Protein AF-A0A35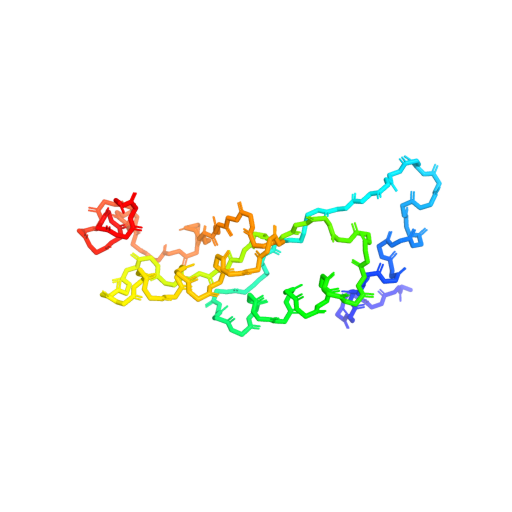5AHN9-F1 (afdb_monomer)

Foldseek 3Di:
DPDPPDDDAVVNVCVVCVVPPQQADEAEFPDQDLVSLVVVLVSVVVDVRHQAYAAHDPLLDPCLVVSCVVSVVRPRHDHYDDPCVPDPDPCVCVDPSNVNSVD

Radius of gyration: 15.9 Å; Cα contacts (8 Å, |Δi|>4): 124; chains: 1; bounding box: 46×26×38 Å

pLDDT: mean 95.8, std 5.15, range [56.44, 98.88]

Mean predicted aligned error: 3.22 Å

Solvent-accessible surface area (backbone atoms only — not comparable to full-atom values): 6269 Å² total; per-residue (Å²): 131,84,72,84,90,62,91,84,53,72,71,56,52,52,64,73,30,63,90,67,82,62,84,59,44,70,48,64,55,92,48,97,37,59,66,42,29,53,49,50,49,53,48,32,73,77,34,78,46,38,65,27,27,30,23,28,72,60,40,54,42,94,58,33,65,59,57,50,54,63,46,56,76,39,88,40,49,72,47,71,59,81,73,66,90,76,50,90,52,94,57,51,80,74,33,69,48,39,51,55,50,74,109

Nearest PDB structures (foldseek):
  4dnm-assembly1_A  TM=9.379E-01  e=1.626E-07  Burkholderia multivorans ATCC 17616
  4do7-assembly2_B  TM=9.409E-01  e=8.995E-07  Burkholderia multivorans ATCC 17616
  4d8l-assembly1_A  TM=6.354E-01  e=7.885E-01  Sphingomonas paucimobilis

Secondary structure (DSSP, 8-state):
---SSS---HHHHHHHHGGGT---EEEE-SSSSHHHHHHHHHHHHH-TTEEEEEE---TT-TTHHHHHHHHHTSTTEEEE---GGG-S-TTGGG-HHHHHTT-

Sequence (103 aa):
MERLARDYLPADLIKATQPHDITGSVAVQARQTIQETEWLLELAANYSFIRGVVGWVDLRSPSVSEDLEKFSENDKFVGVRHVVQDEPDPQFLLGNDFVRGLR

Structure (mmCIF, N/CA/C/O backbone):
data_AF-A0A355AHN9-F1
#
_entry.id   AF-A0A355AHN9-F1
#
loop_
_atom_site.group_PDB
_atom_site.id
_atom_site.type_symbol
_atom_site.label_atom_id
_atom_site.label_alt_id
_atom_site.label_comp_id
_atom_site.label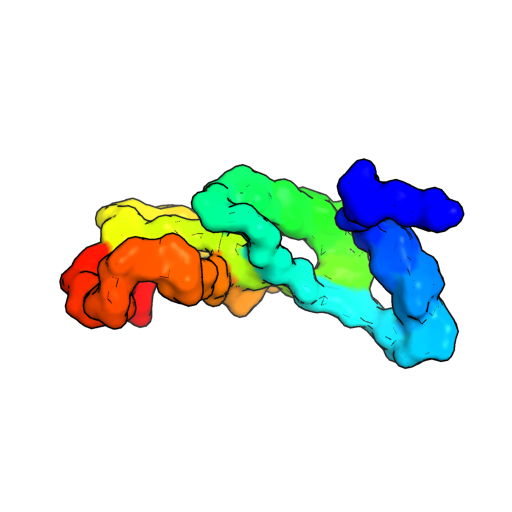_asym_id
_atom_site.label_entity_id
_atom_site.label_seq_id
_atom_site.pdbx_PDB_ins_code
_atom_site.Cartn_x
_atom_site.Cartn_y
_atom_site.Cartn_z
_atom_site.occupancy
_atom_site.B_iso_or_equiv
_atom_site.auth_seq_id
_atom_site.auth_comp_id
_atom_site.auth_asym_id
_atom_site.auth_atom_id
_atom_site.pdbx_PDB_model_num
ATOM 1 N N . MET A 1 1 ? 27.832 -11.101 1.802 1.00 56.44 1 MET A N 1
ATOM 2 C CA . MET A 1 1 ? 26.398 -11.062 2.156 1.00 56.44 1 MET A CA 1
ATOM 3 C C . MET A 1 1 ? 25.846 -9.731 1.703 1.00 56.44 1 MET A C 1
ATOM 5 O O . MET A 1 1 ? 26.427 -8.714 2.068 1.00 56.44 1 MET A O 1
ATOM 9 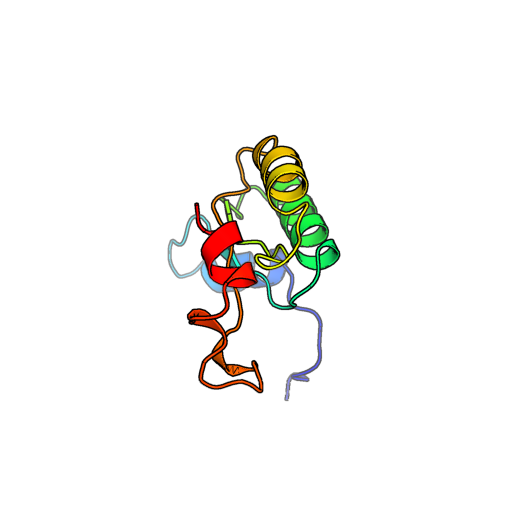N N . GLU A 1 2 ? 24.777 -9.726 0.909 1.00 71.88 2 GLU A N 1
ATOM 10 C CA . GLU A 1 2 ? 23.985 -8.504 0.747 1.00 71.88 2 GLU A CA 1
ATOM 11 C C . GLU A 1 2 ? 23.371 -8.118 2.098 1.00 71.88 2 GLU A C 1
ATOM 13 O O . GLU A 1 2 ? 22.992 -8.984 2.889 1.00 71.88 2 GLU A O 1
ATOM 18 N N . ARG A 1 3 ? 23.309 -6.815 2.389 1.00 86.12 3 ARG A N 1
ATOM 19 C CA . ARG A 1 3 ? 22.610 -6.318 3.578 1.00 86.12 3 ARG A CA 1
ATOM 20 C C . ARG A 1 3 ? 21.108 -6.478 3.364 1.00 86.12 3 ARG A C 1
ATOM 22 O O . ARG A 1 3 ? 20.588 -6.014 2.357 1.00 86.12 3 ARG A O 1
ATOM 29 N N . LEU A 1 4 ? 20.428 -7.087 4.336 1.00 86.56 4 LEU A N 1
ATOM 30 C CA . LEU A 1 4 ? 18.971 -7.251 4.312 1.00 86.56 4 LEU A CA 1
ATOM 31 C C . LEU A 1 4 ? 18.235 -5.908 4.452 1.00 86.56 4 LEU A C 1
ATOM 33 O O . LEU A 1 4 ? 17.223 -5.696 3.797 1.00 86.56 4 LEU A O 1
ATOM 37 N N . ALA A 1 5 ? 18.767 -4.988 5.263 1.00 92.62 5 ALA A N 1
ATOM 38 C CA . ALA A 1 5 ? 18.221 -3.645 5.452 1.00 92.62 5 ALA A CA 1
ATOM 39 C C . ALA A 1 5 ? 18.739 -2.686 4.367 1.00 92.62 5 ALA A C 1
ATOM 41 O O . ALA A 1 5 ? 19.723 -1.970 4.571 1.00 92.62 5 ALA A O 1
ATOM 42 N N . ARG A 1 6 ? 18.097 -2.721 3.201 1.00 93.62 6 ARG A N 1
ATOM 43 C CA . ARG A 1 6 ? 18.309 -1.795 2.082 1.00 93.62 6 ARG A CA 1
ATOM 44 C C . ARG A 1 6 ? 16.984 -1.521 1.381 1.00 93.62 6 ARG A C 1
ATOM 46 O O . ARG A 1 6 ? 16.017 -2.249 1.601 1.00 93.62 6 ARG A O 1
ATOM 53 N N . ASP A 1 7 ? 16.975 -0.524 0.510 1.00 95.25 7 ASP A N 1
ATOM 54 C CA . ASP A 1 7 ? 15.809 -0.227 -0.311 1.00 95.25 7 ASP A CA 1
ATOM 55 C C . ASP A 1 7 ? 15.602 -1.316 -1.373 1.00 95.25 7 ASP A C 1
ATOM 57 O O . ASP A 1 7 ? 16.561 -1.851 -1.947 1.00 95.25 7 ASP A O 1
ATOM 61 N N . TYR A 1 8 ? 14.331 -1.627 -1.616 1.00 95.75 8 TYR A N 1
ATOM 62 C CA . TYR A 1 8 ? 13.866 -2.479 -2.704 1.00 95.75 8 TYR A CA 1
ATOM 63 C C . TYR A 1 8 ? 12.818 -1.695 -3.487 1.00 95.75 8 TYR A C 1
ATOM 65 O O . TYR A 1 8 ? 11.745 -1.392 -2.965 1.00 95.75 8 TYR A O 1
ATOM 73 N N . LEU A 1 9 ? 13.147 -1.340 -4.726 1.00 96.94 9 LEU A N 1
ATOM 74 C CA . LEU A 1 9 ? 12.344 -0.456 -5.572 1.00 96.94 9 LEU A CA 1
ATOM 75 C C . LEU A 1 9 ? 11.8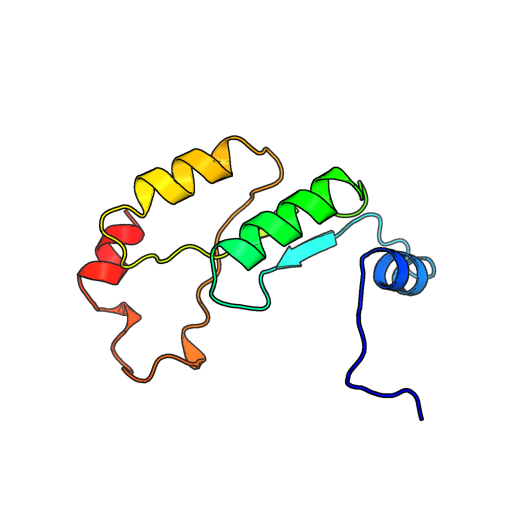81 -1.180 -6.848 1.00 96.94 9 LEU A C 1
ATOM 77 O O . LEU A 1 9 ? 12.356 -2.278 -7.154 1.00 96.94 9 LEU A O 1
ATOM 81 N N . PRO A 1 10 ? 10.971 -0.588 -7.645 1.00 97.44 10 PRO A N 1
ATOM 82 C CA . PRO A 1 10 ? 10.441 -1.248 -8.841 1.00 97.44 10 PRO A CA 1
ATOM 83 C C . PRO A 1 10 ? 11.513 -1.696 -9.846 1.00 97.44 10 PRO A C 1
ATOM 85 O O . PRO A 1 10 ? 11.342 -2.718 -10.506 1.00 97.44 10 PRO A O 1
ATOM 88 N N . ALA A 1 11 ? 12.643 -0.987 -9.936 1.00 96.56 11 ALA A N 1
ATOM 89 C CA . ALA A 1 11 ? 13.768 -1.388 -10.782 1.00 96.56 11 ALA A CA 1
ATOM 90 C C . ALA A 1 11 ? 14.389 -2.733 -10.354 1.00 96.56 11 ALA A C 1
ATOM 92 O O . ALA A 1 11 ? 14.721 -3.554 -11.213 1.00 96.56 11 ALA A O 1
ATOM 93 N N . ASP A 1 12 ? 14.500 -2.986 -9.044 1.00 96.25 12 ASP A N 1
ATOM 94 C CA . ASP A 1 12 ? 14.976 -4.267 -8.514 1.00 96.25 12 ASP A CA 1
ATOM 95 C C . ASP A 1 12 ? 14.007 -5.395 -8.880 1.00 96.25 12 ASP A C 1
ATOM 97 O O . ASP A 1 12 ? 14.434 -6.460 -9.332 1.00 96.25 12 ASP A O 1
ATOM 101 N N . LEU A 1 13 ? 12.700 -5.140 -8.749 1.00 96.38 13 LEU A N 1
ATOM 102 C CA . LEU A 1 13 ? 11.655 -6.093 -9.118 1.00 96.38 13 LEU A CA 1
ATOM 103 C C . LEU A 1 13 ? 11.700 -6.428 -10.614 1.00 96.38 13 LEU A C 1
ATOM 105 O O . LEU A 1 13 ? 11.688 -7.603 -10.975 1.00 96.38 13 LEU A O 1
ATOM 109 N N . ILE A 1 14 ? 11.784 -5.424 -11.489 1.00 95.94 14 ILE A N 1
ATOM 110 C CA . ILE A 1 14 ? 11.859 -5.630 -12.945 1.00 95.94 14 ILE A CA 1
ATOM 111 C C . ILE A 1 14 ? 13.080 -6.490 -13.291 1.00 95.94 14 ILE A C 1
ATOM 113 O O . ILE A 1 14 ? 12.962 -7.470 -14.023 1.00 95.94 14 ILE A O 1
ATOM 117 N N . LYS A 1 15 ? 14.246 -6.187 -12.712 1.00 95.38 15 LYS A N 1
ATOM 118 C CA . LYS A 1 15 ? 15.464 -6.977 -12.925 1.00 95.38 15 LYS A CA 1
ATOM 119 C C . LYS A 1 15 ? 15.304 -8.428 -12.461 1.00 95.38 15 LYS A C 1
ATOM 121 O O . LYS A 1 15 ? 15.741 -9.338 -13.158 1.00 95.38 15 LYS A O 1
ATOM 126 N N . ALA A 1 16 ? 14.691 -8.646 -11.299 1.00 95.06 16 ALA A N 1
ATOM 127 C CA . ALA A 1 16 ? 14.473 -9.985 -10.752 1.00 95.06 16 ALA A CA 1
ATOM 128 C C . ALA A 1 16 ? 13.458 -10.806 -11.565 1.00 95.06 16 ALA A C 1
ATOM 130 O O . ALA A 1 16 ? 13.522 -12.031 -11.573 1.00 95.06 16 ALA A O 1
ATOM 131 N N . THR A 1 17 ? 12.527 -10.139 -12.247 1.00 95.94 17 THR A N 1
ATOM 132 C CA . THR A 1 17 ? 11.415 -10.780 -12.963 1.00 95.94 17 THR A CA 1
ATOM 133 C C . THR A 1 17 ? 11.665 -10.985 -14.456 1.00 95.94 17 THR A C 1
ATOM 135 O O . THR A 1 17 ? 11.021 -11.847 -15.052 1.00 95.94 17 THR A O 1
ATOM 138 N N . GLN A 1 18 ? 12.629 -10.271 -15.051 1.00 91.44 18 GLN A N 1
ATOM 139 C CA . GLN A 1 18 ? 13.035 -10.418 -16.458 1.00 91.44 18 GLN A CA 1
ATOM 140 C C . GLN A 1 18 ? 13.218 -11.875 -16.936 1.00 91.44 18 GLN A C 1
ATOM 142 O O . GLN A 1 18 ? 12.776 -12.171 -18.042 1.00 91.44 18 GLN A O 1
ATOM 147 N N . PRO A 1 19 ? 13.818 -12.801 -16.159 1.00 95.19 19 PRO A N 1
ATOM 148 C CA . PRO A 1 19 ? 14.004 -14.188 -16.600 1.00 95.19 19 PRO A CA 1
ATOM 149 C C . PRO A 1 19 ? 12.733 -15.055 -16.587 1.00 95.19 19 PRO A C 1
ATOM 151 O O . PRO A 1 19 ? 12.808 -16.227 -16.948 1.00 95.19 19 PRO A O 1
ATOM 154 N N . HIS A 1 20 ? 11.603 -14.531 -16.102 1.00 94.81 20 HIS A N 1
ATOM 155 C CA . HIS A 1 20 ? 10.420 -15.318 -15.734 1.00 94.81 20 HIS A CA 1
ATOM 156 C C . HIS A 1 20 ? 9.136 -14.912 -16.475 1.00 94.81 20 HIS A C 1
ATOM 158 O O . HIS A 1 20 ? 8.055 -15.321 -16.059 1.00 94.81 20 HIS A O 1
ATOM 164 N N . ASP A 1 21 ? 9.231 -14.101 -17.534 1.00 93.12 21 ASP A N 1
ATOM 165 C CA . ASP A 1 21 ? 8.088 -13.638 -18.347 1.00 93.12 21 ASP A CA 1
ATOM 166 C C . ASP A 1 21 ? 6.956 -12.958 -17.544 1.00 93.12 21 ASP A C 1
ATOM 168 O O . ASP A 1 21 ? 5.800 -12.900 -17.966 1.00 93.12 21 ASP A O 1
ATOM 172 N N . ILE A 1 22 ? 7.278 -12.397 -16.377 1.00 97.00 22 ILE A N 1
ATOM 173 C CA . ILE A 1 22 ? 6.332 -11.622 -15.570 1.00 97.00 22 ILE A CA 1
ATOM 174 C C . ILE A 1 22 ? 6.254 -10.210 -16.157 1.00 97.00 22 ILE A C 1
ATOM 176 O O . ILE A 1 22 ? 7.247 -9.490 -16.234 1.00 97.00 22 ILE A O 1
ATOM 180 N N . THR A 1 23 ? 5.053 -9.804 -16.563 1.00 95.56 23 THR A N 1
ATOM 181 C CA . THR A 1 23 ? 4.804 -8.566 -17.329 1.00 95.56 23 THR A CA 1
ATOM 182 C C . THR A 1 23 ? 4.227 -7.415 -16.497 1.00 95.56 23 THR A C 1
ATOM 184 O O . THR A 1 23 ? 3.967 -6.318 -17.015 1.00 95.56 23 THR A O 1
ATOM 187 N N . GLY A 1 24 ? 4.019 -7.650 -15.203 1.00 97.12 24 GLY A N 1
ATOM 188 C CA . GLY A 1 24 ? 3.611 -6.633 -14.250 1.00 97.12 24 GLY A CA 1
ATOM 189 C C . GLY A 1 24 ? 3.405 -7.173 -12.842 1.00 97.12 24 GLY A C 1
ATOM 190 O O . GLY A 1 24 ? 3.497 -8.374 -12.592 1.00 97.12 24 GLY A O 1
ATOM 191 N N . SER A 1 25 ? 3.112 -6.264 -11.921 1.00 98.38 25 SER A N 1
ATOM 192 C CA . SER A 1 25 ? 2.876 -6.559 -10.511 1.00 98.38 25 SER A CA 1
ATOM 193 C C . SER A 1 25 ? 1.725 -5.737 -9.937 1.00 98.38 25 SER A C 1
ATOM 195 O O . SER A 1 25 ? 1.326 -4.710 -10.490 1.00 98.38 25 SER A O 1
ATOM 197 N N . VAL A 1 26 ? 1.209 -6.192 -8.797 1.00 98.62 26 VAL A N 1
ATOM 198 C CA . VAL A 1 26 ? 0.383 -5.386 -7.895 1.00 98.62 26 VAL A CA 1
ATOM 199 C C . VAL A 1 26 ? 1.221 -5.109 -6.653 1.00 98.62 26 VAL A C 1
ATOM 201 O O . VAL A 1 26 ? 1.708 -6.049 -6.023 1.00 98.62 26 VAL A O 1
ATOM 204 N N . ALA A 1 27 ? 1.427 -3.836 -6.324 1.00 98.62 27 ALA A N 1
ATOM 205 C CA . ALA A 1 27 ? 2.117 -3.451 -5.099 1.00 98.62 27 ALA A CA 1
ATOM 206 C C . ALA A 1 27 ? 1.130 -3.479 -3.929 1.00 98.62 27 ALA A C 1
ATOM 208 O O . ALA A 1 27 ? -0.002 -3.026 -4.062 1.00 98.62 27 ALA A O 1
ATOM 209 N N . VAL A 1 28 ? 1.541 -4.016 -2.786 1.00 98.75 28 VAL A N 1
ATOM 210 C CA . VAL A 1 28 ? 0.697 -4.121 -1.590 1.00 98.75 28 VAL A CA 1
ATOM 211 C C . VAL A 1 28 ? 1.394 -3.382 -0.458 1.00 98.75 28 VAL A C 1
ATOM 213 O O . VAL A 1 28 ? 2.595 -3.577 -0.278 1.00 98.75 28 VAL A O 1
ATOM 216 N N . GLN A 1 29 ? 0.650 -2.560 0.287 1.00 98.44 29 GLN A N 1
ATOM 217 C CA . GLN A 1 29 ? 1.162 -1.773 1.416 1.00 98.44 29 GLN A CA 1
ATOM 218 C C . GLN A 1 29 ? 2.073 -2.600 2.333 1.00 98.44 29 GLN A C 1
ATOM 220 O O . GLN A 1 29 ? 1.729 -3.732 2.689 1.00 98.44 29 GLN A O 1
ATOM 225 N N . ALA A 1 30 ? 3.216 -2.042 2.731 1.00 97.25 30 ALA A N 1
ATOM 226 C CA . ALA A 1 30 ? 4.099 -2.631 3.738 1.00 97.25 30 ALA A CA 1
ATOM 227 C C . ALA A 1 30 ? 3.928 -1.990 5.126 1.00 97.25 30 ALA A C 1
ATOM 229 O O . ALA A 1 30 ? 4.416 -2.538 6.117 1.00 97.25 30 ALA A O 1
ATOM 230 N N . ARG A 1 31 ? 3.253 -0.835 5.206 1.00 96.62 31 ARG A N 1
ATOM 231 C CA . ARG A 1 31 ? 2.994 -0.080 6.437 1.00 96.62 31 ARG A CA 1
ATOM 232 C C . ARG A 1 31 ? 1.534 0.366 6.516 1.00 96.62 31 ARG A C 1
ATOM 234 O O . ARG A 1 31 ? 0.931 0.748 5.519 1.00 96.62 31 ARG A O 1
ATOM 241 N N . GLN A 1 32 ? 0.998 0.389 7.736 1.00 96.44 32 GLN A N 1
ATOM 242 C CA . GLN A 1 32 ? -0.373 0.823 8.025 1.00 96.44 32 GLN A CA 1
ATOM 243 C C . GLN A 1 32 ? -0.480 2.356 8.125 1.00 96.44 32 GLN A C 1
ATOM 245 O O . GLN A 1 32 ? -0.779 2.893 9.190 1.00 96.44 32 GLN A O 1
ATOM 250 N N . THR A 1 33 ? -0.152 3.071 7.043 1.00 97.25 33 THR A N 1
ATOM 251 C CA . THR A 1 33 ? -0.243 4.540 6.977 1.00 97.25 33 THR A CA 1
ATOM 252 C C . THR A 1 33 ? -0.790 5.014 5.632 1.00 97.25 33 THR A C 1
ATOM 254 O O . THR A 1 33 ? -0.579 4.382 4.600 1.00 97.25 33 THR A O 1
ATOM 257 N N . ILE A 1 34 ? -1.457 6.171 5.623 1.00 97.38 34 ILE A N 1
ATOM 258 C CA . ILE A 1 34 ? -1.958 6.811 4.393 1.00 97.38 34 ILE A CA 1
ATOM 259 C C . ILE A 1 34 ? -0.806 7.157 3.438 1.00 97.38 34 ILE A C 1
ATOM 261 O O . ILE A 1 34 ? -0.921 6.969 2.228 1.00 97.38 34 ILE A O 1
ATOM 265 N N . GLN A 1 35 ? 0.337 7.580 3.984 1.00 98.31 35 GLN A N 1
ATOM 266 C CA . GLN A 1 35 ? 1.526 7.931 3.206 1.00 98.31 35 GLN A CA 1
ATOM 267 C C . GLN A 1 35 ? 2.096 6.734 2.432 1.00 98.31 35 GLN A C 1
ATOM 269 O O . GLN A 1 35 ? 2.678 6.925 1.370 1.00 98.31 35 GLN A O 1
ATOM 274 N N . GLU A 1 36 ? 1.922 5.506 2.933 1.00 98.31 36 GLU A N 1
ATOM 275 C CA . GLU A 1 36 ? 2.320 4.297 2.203 1.00 98.31 36 GLU A CA 1
ATOM 276 C C . GLU A 1 36 ? 1.481 4.136 0.928 1.00 98.31 36 GLU A C 1
ATOM 278 O O . GLU A 1 36 ? 2.025 3.872 -0.143 1.00 98.31 36 GLU A O 1
ATOM 283 N N . THR A 1 37 ? 0.164 4.347 1.015 1.00 98.62 37 THR A N 1
ATOM 284 C CA . THR A 1 37 ? -0.734 4.318 -0.151 1.00 98.62 37 THR A CA 1
ATOM 285 C C . THR A 1 37 ? -0.351 5.382 -1.170 1.00 98.62 37 THR A C 1
ATOM 287 O O . THR A 1 37 ? -0.222 5.076 -2.354 1.00 98.62 37 THR A O 1
ATOM 290 N N . GLU A 1 38 ? -0.129 6.616 -0.711 1.00 98.50 38 GLU A N 1
ATOM 291 C CA . GLU A 1 38 ? 0.277 7.736 -1.567 1.00 98.50 38 GLU A CA 1
ATOM 292 C C . GLU A 1 38 ? 1.601 7.437 -2.284 1.00 98.50 38 GLU A C 1
ATOM 294 O O . GLU A 1 38 ? 1.689 7.578 -3.505 1.00 98.50 38 GLU A O 1
ATOM 299 N N . TRP A 1 39 ? 2.597 6.92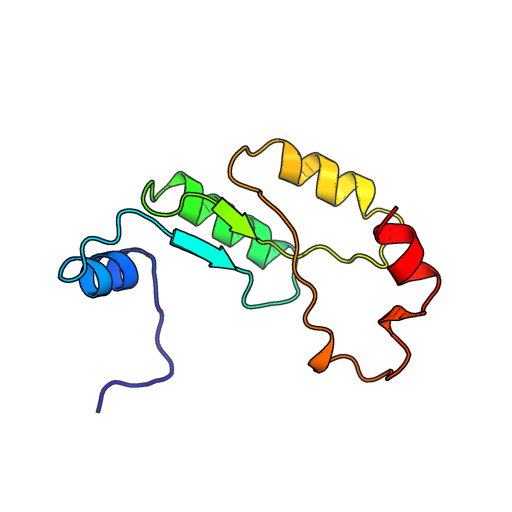9 -1.556 1.00 98.56 39 TRP A N 1
ATOM 300 C CA . TRP A 1 39 ? 3.903 6.582 -2.111 1.00 98.56 39 TRP A CA 1
ATOM 301 C C . TRP A 1 39 ? 3.837 5.431 -3.123 1.00 98.56 39 TRP A C 1
ATOM 303 O O . TRP A 1 39 ? 4.443 5.503 -4.194 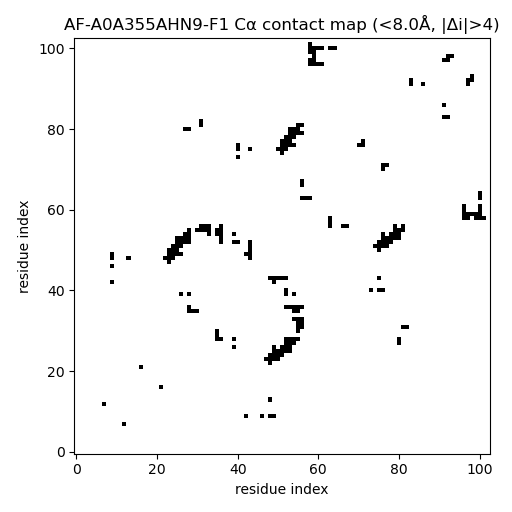1.00 98.56 39 TRP A O 1
ATOM 313 N N . LEU A 1 40 ? 3.067 4.376 -2.842 1.00 98.75 40 LEU A N 1
ATOM 314 C CA . LEU A 1 40 ? 2.891 3.271 -3.787 1.00 98.75 40 LEU A CA 1
ATOM 315 C C . LEU A 1 40 ? 2.164 3.710 -5.064 1.00 98.75 40 LEU A C 1
ATOM 317 O O . LEU A 1 40 ? 2.523 3.253 -6.152 1.00 98.75 40 LEU A O 1
ATOM 321 N N . LEU A 1 41 ? 1.172 4.599 -4.959 1.00 98.69 41 LEU A N 1
ATOM 322 C CA . LEU A 1 41 ? 0.493 5.172 -6.124 1.00 98.69 41 LEU A CA 1
ATOM 323 C C . LEU A 1 41 ? 1.430 6.073 -6.941 1.00 98.69 41 LEU A C 1
ATOM 325 O O . LEU A 1 41 ? 1.406 6.007 -8.171 1.00 98.69 41 LEU A O 1
ATOM 329 N N . GLU A 1 42 ? 2.305 6.844 -6.292 1.00 98.50 42 GLU A N 1
ATOM 330 C CA . GLU A 1 42 ? 3.352 7.621 -6.968 1.00 98.50 42 GLU A CA 1
ATOM 331 C C . GLU A 1 42 ? 4.337 6.709 -7.718 1.00 98.50 42 GLU A C 1
ATOM 333 O O . GLU A 1 42 ? 4.655 6.943 -8.889 1.00 98.50 42 GLU A O 1
ATOM 338 N N . LEU A 1 43 ? 4.788 5.615 -7.096 1.00 98.44 43 LEU A N 1
ATOM 339 C CA . LEU A 1 43 ? 5.589 4.606 -7.789 1.00 98.44 43 LEU A CA 1
ATOM 340 C C . LEU A 1 43 ? 4.822 4.010 -8.971 1.00 98.44 43 LEU A C 1
ATOM 342 O O . LEU A 1 43 ? 5.382 3.854 -10.055 1.00 98.44 43 LEU A O 1
ATOM 346 N N . ALA A 1 44 ? 3.538 3.707 -8.804 1.00 98.44 44 ALA A N 1
ATOM 347 C CA . ALA A 1 44 ? 2.731 3.157 -9.879 1.00 98.44 44 ALA A CA 1
ATOM 348 C C . ALA A 1 44 ? 2.557 4.146 -11.043 1.00 98.44 44 ALA A C 1
ATOM 350 O O . ALA A 1 44 ? 2.523 3.716 -12.198 1.00 98.44 44 ALA A O 1
ATOM 351 N N . ALA A 1 45 ? 2.503 5.453 -10.787 1.00 98.12 45 ALA A N 1
ATOM 352 C CA . ALA A 1 45 ? 2.487 6.473 -11.834 1.00 98.12 45 ALA A CA 1
ATOM 353 C C . ALA A 1 45 ? 3.796 6.489 -12.646 1.00 98.12 45 ALA A C 1
ATOM 355 O O . ALA A 1 45 ? 3.764 6.608 -13.871 1.00 98.12 45 ALA A O 1
ATOM 356 N N . ASN A 1 46 ? 4.937 6.291 -11.980 1.00 97.88 46 ASN A N 1
ATOM 357 C CA . ASN A 1 46 ? 6.263 6.327 -12.603 1.00 97.88 46 ASN A CA 1
ATOM 358 C C . ASN A 1 46 ? 6.693 4.996 -13.248 1.00 97.88 46 ASN A C 1
ATOM 360 O O . ASN A 1 46 ? 7.535 4.982 -14.146 1.00 97.88 46 ASN A O 1
ATOM 364 N N . TYR A 1 47 ? 6.118 3.870 -12.818 1.00 97.81 47 TYR A N 1
ATOM 365 C CA . TYR A 1 47 ? 6.488 2.533 -13.279 1.00 97.81 47 TYR A CA 1
ATOM 366 C C . TYR A 1 47 ? 5.261 1.775 -13.787 1.00 97.81 47 TYR A C 1
ATOM 368 O O . TYR A 1 47 ? 4.496 1.189 -13.022 1.00 97.81 47 TYR A O 1
ATOM 376 N N . SER A 1 48 ? 5.108 1.703 -15.113 1.00 96.94 48 SER A N 1
ATOM 377 C CA . SER A 1 48 ? 4.000 0.989 -15.771 1.00 96.94 48 SER A CA 1
ATOM 378 C C . SER A 1 48 ? 3.965 -0.518 -15.484 1.00 96.94 48 SER A C 1
ATOM 380 O O . SER A 1 48 ? 2.924 -1.145 -15.678 1.00 96.94 48 SER A O 1
ATOM 382 N N . PHE A 1 49 ? 5.074 -1.085 -14.994 1.00 97.88 49 PHE A N 1
ATOM 383 C CA . PHE A 1 49 ? 5.146 -2.461 -14.504 1.00 97.88 49 PHE A CA 1
ATOM 384 C C . PHE A 1 49 ? 4.208 -2.696 -13.311 1.00 97.88 49 PHE A C 1
ATOM 386 O O . PHE A 1 49 ? 3.633 -3.774 -13.197 1.00 97.88 49 PHE A O 1
ATOM 393 N N . ILE A 1 50 ? 3.987 -1.684 -12.465 1.00 98.44 50 ILE A N 1
ATOM 394 C CA . ILE A 1 50 ? 2.975 -1.739 -11.409 1.00 98.44 50 ILE A CA 1
ATOM 395 C C . ILE A 1 50 ? 1.612 -1.462 -12.052 1.00 98.44 50 ILE A C 1
ATOM 397 O O . ILE A 1 50 ? 1.318 -0.353 -12.517 1.00 98.44 50 ILE A O 1
ATOM 401 N N . ARG A 1 51 ? 0.788 -2.507 -12.106 1.00 98.50 51 ARG A N 1
ATOM 402 C CA . ARG A 1 51 ? -0.547 -2.512 -12.717 1.00 98.50 51 ARG A CA 1
ATOM 403 C C . ARG A 1 51 ? -1.648 -2.146 -11.730 1.00 98.50 51 ARG A C 1
ATOM 405 O O . ARG A 1 51 ? -2.714 -1.741 -12.166 1.00 98.50 51 ARG A O 1
ATOM 412 N N . GLY A 1 52 ? -1.373 -2.254 -10.435 1.00 98.69 52 GLY A N 1
ATOM 413 C CA . GLY A 1 52 ? -2.286 -1.852 -9.378 1.00 98.69 52 GLY A CA 1
ATOM 414 C C . GLY A 1 52 ? -1.581 -1.726 -8.033 1.00 98.69 52 GLY A C 1
ATOM 415 O O . GLY A 1 52 ? -0.459 -2.205 -7.850 1.00 98.69 52 GLY A O 1
ATOM 416 N N . VAL A 1 53 ? -2.260 -1.083 -7.098 1.00 98.88 53 VAL A N 1
ATOM 417 C CA . VAL A 1 53 ? -1.846 -0.841 -5.724 1.00 98.88 53 VAL A CA 1
ATOM 418 C C . VAL A 1 53 ? -2.979 -1.268 -4.801 1.00 98.88 53 VAL A C 1
ATOM 420 O O . VAL A 1 53 ? -4.106 -0.787 -4.918 1.00 98.88 53 VAL A O 1
ATOM 423 N N . VAL A 1 54 ? -2.663 -2.163 -3.871 1.00 98.88 54 VAL A N 1
ATOM 424 C CA . VAL A 1 54 ? -3.482 -2.445 -2.693 1.00 98.88 54 VAL A CA 1
ATOM 425 C C . VAL A 1 54 ? -2.923 -1.604 -1.553 1.00 98.88 54 VAL A C 1
ATOM 427 O O . VAL A 1 54 ? -1.885 -1.936 -0.973 1.00 98.88 54 VAL A O 1
ATOM 430 N N . GLY A 1 55 ? -3.584 -0.486 -1.277 1.00 98.44 55 GLY A N 1
ATOM 431 C CA . GLY A 1 55 ? -3.154 0.470 -0.264 1.00 98.44 55 GLY A CA 1
ATOM 432 C C . GLY A 1 55 ? -3.613 0.111 1.147 1.00 98.44 55 GLY A C 1
ATOM 433 O O . GLY A 1 55 ? -4.154 -0.964 1.423 1.00 98.44 55 GLY A O 1
ATOM 434 N N . TRP A 1 56 ? -3.403 1.055 2.048 1.00 98.38 56 TRP A N 1
ATOM 435 C CA . TRP A 1 56 ? -3.953 1.089 3.392 1.00 98.38 56 TRP A CA 1
ATOM 436 C C . TRP A 1 56 ? -4.789 2.361 3.603 1.00 98.38 56 TRP A C 1
ATOM 438 O O . TRP A 1 56 ? -4.388 3.457 3.211 1.00 98.38 56 TRP A O 1
ATOM 448 N N . VAL A 1 57 ? -5.929 2.201 4.267 1.00 97.69 57 VAL A N 1
ATOM 449 C CA . VAL A 1 57 ? -6.743 3.272 4.861 1.00 97.69 57 VAL A CA 1
ATOM 450 C C . VAL A 1 57 ? -7.175 2.797 6.249 1.00 97.69 57 VAL A C 1
ATOM 452 O O . VAL A 1 57 ? -7.251 1.584 6.475 1.00 97.69 57 VAL A O 1
ATOM 455 N N . ASP A 1 58 ? -7.478 3.708 7.178 1.00 96.81 58 ASP A N 1
ATOM 456 C CA . ASP A 1 58 ? -8.021 3.288 8.474 1.00 96.81 58 ASP A CA 1
ATOM 457 C C . ASP A 1 58 ? -9.506 2.945 8.323 1.00 96.81 58 ASP A C 1
ATOM 459 O O . ASP A 1 58 ? -10.369 3.822 8.337 1.00 96.81 58 ASP A O 1
ATOM 463 N N . LEU A 1 59 ? -9.810 1.651 8.222 1.00 96.62 59 LEU A N 1
ATOM 464 C CA . LEU A 1 59 ? -11.183 1.147 8.112 1.00 96.62 59 LEU A CA 1
ATOM 465 C C . LEU A 1 59 ? -12.043 1.424 9.355 1.00 96.62 59 LEU A C 1
ATOM 467 O O . LEU A 1 59 ? -13.255 1.245 9.313 1.00 96.62 59 LEU A O 1
ATOM 471 N N . ARG A 1 60 ? -11.451 1.869 10.466 1.00 95.88 60 ARG A N 1
ATOM 472 C CA . ARG A 1 60 ? -12.198 2.315 11.650 1.00 95.88 60 ARG A CA 1
ATOM 473 C C . ARG A 1 60 ? -12.504 3.804 11.601 1.00 95.88 60 ARG A C 1
ATOM 475 O O . ARG A 1 60 ? -13.341 4.265 12.378 1.00 95.88 60 ARG A O 1
ATOM 482 N N . SER A 1 61 ? -11.834 4.567 10.737 1.00 96.50 61 SER A N 1
ATOM 483 C CA . SER A 1 61 ? -12.021 6.012 10.677 1.00 96.50 61 SER A CA 1
ATOM 484 C C . SER A 1 61 ? -13.477 6.349 10.341 1.00 96.50 61 SER A C 1
ATOM 486 O O . SER A 1 61 ? -14.067 5.728 9.454 1.00 96.50 61 SER A O 1
ATOM 488 N N . PRO A 1 62 ? -14.090 7.343 11.007 1.00 95.94 62 PRO A N 1
ATOM 489 C CA . PRO A 1 62 ? -15.379 7.867 10.569 1.00 95.94 62 PRO A CA 1
ATOM 490 C C . PRO A 1 62 ? -15.306 8.513 9.174 1.00 95.94 62 PRO A C 1
ATOM 492 O O . PRO A 1 62 ? -16.337 8.611 8.520 1.00 95.94 62 PRO A O 1
ATOM 495 N N . SER A 1 63 ? -14.113 8.913 8.713 1.00 94.94 63 SER A N 1
ATOM 496 C CA . SER A 1 63 ? -13.863 9.506 7.389 1.00 94.94 63 SER A CA 1
ATOM 497 C C . SER A 1 63 ? -13.365 8.499 6.344 1.00 94.94 63 SER A C 1
ATOM 499 O O . SER A 1 63 ? -12.875 8.906 5.297 1.00 94.94 63 SER A O 1
ATOM 501 N N . VAL A 1 64 ? -13.463 7.188 6.601 1.00 96.75 64 VAL A N 1
ATOM 502 C CA . VAL A 1 64 ? -12.945 6.147 5.689 1.00 96.75 64 VAL A CA 1
ATOM 503 C C . VAL A 1 64 ? -13.474 6.292 4.257 1.00 96.75 64 VAL A C 1
ATOM 505 O O . VAL A 1 64 ? -12.731 6.074 3.305 1.00 96.75 64 VAL A O 1
ATOM 508 N N . SER A 1 65 ? -14.735 6.702 4.095 1.00 96.19 65 SER A N 1
ATOM 509 C CA . SER A 1 65 ? -15.338 6.935 2.781 1.00 96.19 65 SER A CA 1
ATOM 510 C C . SER A 1 65 ? -14.629 8.051 2.013 1.00 96.19 65 SER A C 1
ATOM 512 O O . SER A 1 65 ? -14.381 7.882 0.828 1.00 96.19 65 SER A O 1
ATOM 514 N N . GLU A 1 66 ? -14.225 9.136 2.679 1.00 96.69 66 GLU A N 1
ATOM 515 C CA . GLU A 1 66 ? -13.502 10.249 2.046 1.00 96.69 66 GLU A CA 1
ATOM 516 C C . GLU A 1 66 ? -12.109 9.807 1.571 1.00 96.69 66 GLU A C 1
ATOM 518 O O . GLU A 1 66 ? -11.691 10.138 0.462 1.00 96.69 66 GLU A O 1
ATOM 523 N N . ASP A 1 67 ? -11.407 9.006 2.381 1.00 96.06 67 ASP A N 1
ATOM 524 C CA . ASP A 1 67 ? -10.102 8.449 2.008 1.00 96.06 67 ASP A CA 1
ATOM 525 C C . ASP A 1 67 ? -10.225 7.492 0.811 1.00 96.06 67 ASP A C 1
ATOM 527 O O . ASP A 1 67 ? -9.427 7.552 -0.129 1.00 96.06 67 ASP A O 1
ATOM 531 N N . LEU A 1 68 ? -11.234 6.615 0.822 1.00 97.00 68 LEU A N 1
ATOM 532 C CA . LEU A 1 68 ? -11.502 5.685 -0.276 1.00 97.00 68 LEU A CA 1
ATOM 533 C C . LEU A 1 68 ? -11.907 6.417 -1.557 1.00 97.00 68 LEU A C 1
ATOM 535 O O . LEU A 1 68 ? -11.387 6.079 -2.619 1.00 97.00 68 LEU A O 1
ATOM 539 N N . GLU A 1 69 ? -12.781 7.420 -1.465 1.00 97.25 69 GLU A N 1
ATOM 540 C CA . GLU A 1 69 ? -13.184 8.262 -2.595 1.00 97.25 69 GLU A CA 1
ATOM 541 C C . GLU A 1 69 ? -11.959 8.939 -3.216 1.00 97.25 69 GLU A C 1
ATOM 543 O O . GLU A 1 69 ? -11.699 8.732 -4.403 1.00 97.25 69 GLU A O 1
ATOM 548 N N . LYS A 1 70 ? -11.137 9.619 -2.404 1.00 97.19 70 LYS A N 1
ATOM 549 C CA . LYS A 1 70 ? -9.887 10.259 -2.846 1.00 97.19 70 LYS A CA 1
ATOM 550 C C . LYS A 1 70 ? -8.980 9.286 -3.600 1.00 97.19 70 LYS A C 1
ATOM 552 O O . LYS A 1 70 ? -8.461 9.622 -4.661 1.00 97.19 70 LYS A O 1
ATOM 557 N N . PHE A 1 71 ? -8.736 8.093 -3.058 1.00 97.94 71 PHE A N 1
ATOM 558 C CA . PHE A 1 71 ? -7.823 7.146 -3.704 1.00 97.94 71 PHE A CA 1
ATOM 559 C C . PHE A 1 71 ? -8.430 6.455 -4.923 1.00 97.94 71 PHE A C 1
ATOM 561 O O . PHE A 1 71 ? -7.694 6.141 -5.858 1.00 97.94 71 PHE A O 1
ATOM 568 N N . SER A 1 72 ? -9.750 6.264 -4.948 1.00 97.19 72 SER A N 1
ATOM 569 C CA . SER A 1 72 ? -10.461 5.666 -6.082 1.00 97.19 72 SER A CA 1
ATOM 570 C C . SER A 1 72 ? -10.427 6.518 -7.354 1.00 97.19 72 SER A C 1
ATOM 572 O O . SER A 1 72 ? -10.625 5.978 -8.439 1.00 97.19 72 SER A O 1
ATOM 574 N N . GLU A 1 73 ? -10.103 7.814 -7.254 1.00 97.69 73 GLU A N 1
ATOM 575 C CA . GLU A 1 73 ? -9.838 8.669 -8.421 1.00 97.69 73 GLU A CA 1
ATOM 576 C C . GLU A 1 73 ? -8.623 8.196 -9.242 1.00 97.69 73 GLU A C 1
ATOM 578 O O . GLU A 1 73 ? -8.460 8.582 -10.400 1.00 97.69 73 GLU A O 1
ATOM 583 N N . ASN A 1 74 ? -7.751 7.366 -8.661 1.00 98.12 74 ASN A N 1
ATOM 584 C CA . ASN A 1 74 ? -6.629 6.757 -9.358 1.00 98.12 74 ASN A CA 1
ATOM 585 C C . ASN A 1 74 ? -6.978 5.328 -9.799 1.00 98.12 74 ASN A C 1
ATOM 587 O O . ASN A 1 74 ? -7.078 4.433 -8.964 1.00 98.12 74 ASN A O 1
ATOM 591 N N . ASP A 1 75 ? -7.032 5.078 -11.110 1.00 97.94 75 ASP A N 1
ATOM 592 C CA . ASP A 1 75 ? -7.357 3.760 -11.691 1.00 97.94 75 ASP A CA 1
ATOM 593 C C . ASP A 1 75 ? -6.435 2.613 -11.230 1.00 97.94 75 ASP A C 1
ATOM 595 O O . ASP A 1 75 ? -6.771 1.435 -11.374 1.00 97.94 75 ASP A O 1
ATOM 599 N N . LYS A 1 76 ? -5.243 2.927 -10.703 1.00 98.50 76 LYS A N 1
ATOM 600 C CA . LYS A 1 76 ? -4.326 1.923 -10.148 1.00 98.50 76 LYS A CA 1
ATOM 601 C C . LYS A 1 76 ? -4.601 1.604 -8.685 1.00 98.50 76 LYS A C 1
ATOM 603 O O . LYS A 1 76 ? -4.014 0.648 -8.187 1.00 98.50 76 LYS A O 1
ATOM 608 N N . PHE A 1 77 ? -5.450 2.341 -7.981 1.00 98.75 77 PHE A N 1
ATOM 609 C CA . PHE A 1 77 ? -5.889 1.971 -6.641 1.00 98.75 77 PHE A CA 1
ATOM 610 C C . PHE A 1 77 ? -6.951 0.870 -6.740 1.00 98.75 77 PHE A C 1
ATOM 612 O O . PHE A 1 77 ? -8.101 1.118 -7.086 1.00 98.75 77 PHE A O 1
ATOM 619 N N . VAL A 1 78 ? -6.550 -0.374 -6.470 1.00 98.62 78 VAL A N 1
ATOM 620 C CA . VAL A 1 78 ? -7.381 -1.563 -6.746 1.00 98.62 78 VAL A CA 1
ATOM 621 C C . VAL A 1 78 ? -7.902 -2.254 -5.488 1.00 98.62 78 VAL A C 1
ATOM 623 O O . VAL A 1 78 ? -8.588 -3.270 -5.580 1.00 98.62 78 VAL A O 1
ATOM 626 N N . GLY A 1 79 ? -7.576 -1.739 -4.303 1.00 98.00 79 GLY A N 1
ATOM 627 C CA . GLY A 1 79 ? -8.100 -2.271 -3.052 1.00 98.00 79 GLY A CA 1
ATOM 628 C C . GLY A 1 79 ? -7.326 -1.823 -1.823 1.00 98.00 79 GLY A C 1
ATOM 629 O O . GLY A 1 79 ? -6.384 -1.033 -1.898 1.00 98.00 79 GLY A O 1
ATOM 630 N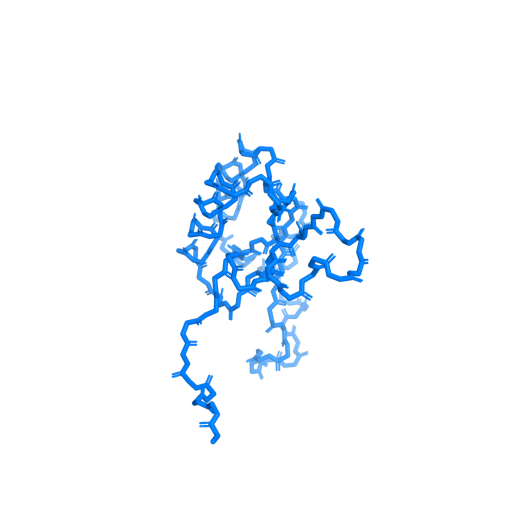 N . VAL A 1 80 ? -7.717 -2.384 -0.681 1.00 97.88 80 VAL A N 1
ATOM 631 C CA . VAL A 1 80 ? -7.138 -2.085 0.631 1.00 97.88 80 VAL A CA 1
ATOM 632 C C . VAL A 1 80 ? -6.787 -3.364 1.386 1.00 97.88 80 VAL A C 1
ATOM 634 O O . VAL A 1 80 ? -7.468 -4.381 1.251 1.00 97.88 80 VAL A O 1
ATOM 637 N N . ARG A 1 81 ? -5.722 -3.324 2.195 1.00 97.50 81 ARG A N 1
ATOM 638 C CA . ARG A 1 81 ? -5.322 -4.430 3.078 1.00 97.50 81 ARG A CA 1
ATOM 639 C C . ARG A 1 81 ? -5.006 -3.935 4.483 1.00 97.50 81 ARG A C 1
ATOM 641 O O . ARG A 1 81 ? -4.036 -3.200 4.664 1.00 97.50 81 ARG A O 1
ATOM 648 N N . HIS A 1 82 ? -5.710 -4.472 5.476 1.00 96.00 82 HIS A N 1
ATOM 649 C CA . HIS A 1 82 ? -5.395 -4.304 6.900 1.00 96.00 82 HIS A CA 1
ATOM 650 C C . HIS A 1 82 ? -4.521 -5.456 7.420 1.00 96.00 82 HIS A C 1
ATOM 652 O O . HIS A 1 82 ? -4.766 -6.614 7.075 1.00 96.00 82 HIS A O 1
ATOM 658 N N . VAL A 1 83 ? -3.508 -5.171 8.243 1.00 95.75 83 VAL A N 1
ATOM 659 C CA . VAL A 1 83 ? -2.619 -6.188 8.843 1.00 95.75 83 VAL A CA 1
ATOM 660 C C . VAL A 1 83 ? -3.203 -6.636 10.179 1.00 95.75 83 VAL A C 1
ATOM 662 O O . VAL A 1 83 ? -2.735 -6.270 11.251 1.00 95.75 83 VAL A O 1
ATOM 665 N N . VAL A 1 84 ? -4.274 -7.421 10.107 1.00 94.31 84 VAL A N 1
ATOM 666 C CA . VAL A 1 84 ? -5.059 -7.827 11.284 1.00 94.31 84 VAL A CA 1
ATOM 667 C C . VAL A 1 84 ? -4.241 -8.672 12.263 1.00 94.31 84 VAL A C 1
ATOM 669 O O . VAL A 1 84 ? -4.510 -8.641 13.457 1.00 94.31 84 VAL A O 1
ATOM 672 N N . GLN A 1 85 ? -3.226 -9.409 11.792 1.00 93.38 85 GLN A N 1
ATOM 673 C CA . GLN A 1 85 ? -2.399 -10.243 12.672 1.00 93.38 85 GLN A CA 1
ATOM 674 C C . GLN A 1 85 ? -1.565 -9.455 13.698 1.00 93.38 85 GLN A C 1
ATOM 676 O O . GLN A 1 85 ? -1.097 -10.055 14.663 1.00 93.38 85 GLN A O 1
ATOM 681 N N . ASP A 1 86 ? -1.388 -8.147 13.491 1.00 93.62 86 ASP A N 1
ATOM 682 C CA . ASP A 1 86 ? -0.642 -7.267 14.397 1.00 93.62 86 ASP A CA 1
ATOM 683 C C . ASP A 1 86 ? -1.574 -6.509 15.360 1.00 93.62 86 ASP A C 1
ATOM 685 O O . ASP A 1 86 ? -1.106 -5.756 16.217 1.00 93.62 86 ASP A O 1
ATOM 689 N N . GLU A 1 87 ? -2.893 -6.691 15.237 1.00 95.31 87 GLU A N 1
ATOM 690 C CA . GLU A 1 87 ? -3.855 -6.064 16.136 1.00 95.31 87 GLU A CA 1
ATOM 691 C C . GLU A 1 87 ? -3.823 -6.742 17.516 1.00 95.31 87 GLU A C 1
ATOM 693 O O . GLU A 1 87 ? -3.869 -7.971 17.612 1.00 95.31 87 GLU A O 1
ATOM 698 N N . PRO A 1 88 ? -3.766 -5.963 18.612 1.00 95.00 88 PRO A N 1
ATOM 699 C CA . PRO A 1 88 ? -3.691 -6.520 19.960 1.00 95.00 88 PRO A CA 1
ATOM 700 C C . PRO A 1 88 ? -5.016 -7.145 20.414 1.00 95.00 88 PRO A C 1
ATOM 702 O O . PRO A 1 88 ? -5.025 -7.984 21.314 1.00 95.00 88 PRO A O 1
ATOM 705 N N . ASP A 1 89 ? -6.133 -6.716 19.823 1.00 95.94 89 ASP A N 1
ATOM 706 C CA . ASP A 1 89 ? -7.465 -7.211 20.146 1.00 95.94 89 ASP A CA 1
ATOM 707 C C . ASP A 1 89 ? -7.826 -8.417 19.255 1.00 95.94 89 ASP A C 1
ATOM 709 O O . ASP A 1 89 ? -8.020 -8.248 18.048 1.00 95.94 89 ASP A O 1
ATOM 713 N N . PRO A 1 90 ? -7.998 -9.631 19.813 1.00 94.25 90 PRO A N 1
ATOM 714 C CA . PRO A 1 90 ? -8.412 -10.800 19.035 1.00 94.25 90 PRO A CA 1
ATOM 715 C C . PRO A 1 90 ? -9.821 -10.661 18.431 1.00 94.25 90 PRO A C 1
ATOM 717 O O . PRO A 1 90 ? -10.179 -11.419 17.530 1.00 94.25 90 PRO A O 1
ATOM 720 N N . GLN A 1 91 ? -10.631 -9.717 18.918 1.00 95.69 91 GLN A N 1
ATOM 721 C CA . GLN A 1 91 ? -11.961 -9.402 18.398 1.00 95.69 91 GLN A CA 1
ATOM 722 C C . GLN A 1 91 ? -11.968 -8.178 17.476 1.00 95.69 91 GLN A C 1
ATOM 724 O O . GLN A 1 91 ? -13.052 -7.752 17.083 1.00 95.69 91 GLN A O 1
ATOM 729 N N . PHE A 1 92 ? -10.805 -7.650 17.074 1.00 96.12 92 PHE A N 1
ATOM 730 C CA . PHE A 1 92 ? -10.683 -6.443 16.248 1.00 96.12 92 PHE A CA 1
ATOM 731 C C . PHE A 1 92 ? -11.655 -6.415 15.055 1.00 96.12 92 PHE A C 1
ATOM 733 O O . PHE A 1 92 ? -12.364 -5.434 14.838 1.00 96.12 92 PHE A O 1
ATOM 740 N N . LEU A 1 93 ? -11.752 -7.529 14.321 1.00 95.69 93 LEU A N 1
ATOM 741 C CA . LEU A 1 93 ? -12.624 -7.671 13.148 1.00 95.69 93 LEU A CA 1
ATOM 742 C C . LEU A 1 93 ? -14.125 -7.558 13.459 1.00 95.69 93 LEU A C 1
ATOM 744 O O . LEU A 1 93 ? -14.915 -7.274 12.562 1.00 95.69 93 LEU A O 1
ATOM 748 N N . LEU A 1 94 ? -14.524 -7.811 14.706 1.00 96.19 94 LE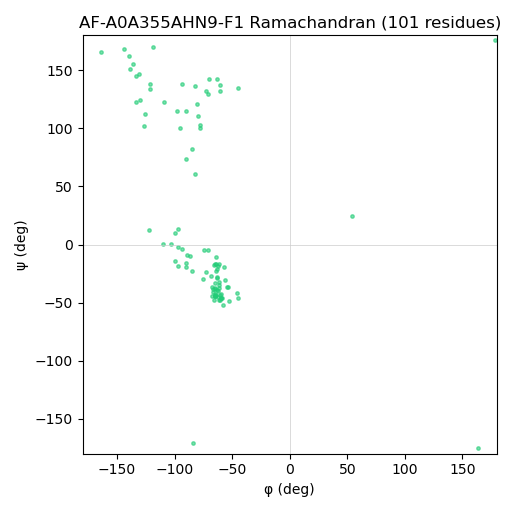U A N 1
ATOM 749 C CA . LEU A 1 94 ? -15.906 -7.719 15.178 1.00 96.19 94 LEU A CA 1
ATOM 750 C C . LEU A 1 94 ? -16.250 -6.315 15.691 1.00 96.19 94 LEU A C 1
ATOM 752 O O . LEU A 1 94 ? -17.414 -6.042 15.984 1.00 96.19 94 LEU A O 1
ATOM 756 N N . GLY A 1 95 ? -15.256 -5.432 15.820 1.00 96.38 95 GLY A N 1
ATOM 757 C CA . GLY A 1 95 ? -15.448 -4.070 16.292 1.00 96.38 95 GLY A CA 1
ATOM 758 C C . GLY A 1 95 ? -16.393 -3.289 15.380 1.00 96.38 95 GLY A C 1
ATOM 759 O O . GLY A 1 95 ? -16.228 -3.271 14.161 1.00 96.38 95 GLY A O 1
ATOM 760 N N . ASN A 1 96 ? -17.368 -2.598 15.979 1.00 96.62 96 ASN A N 1
ATOM 761 C CA . ASN A 1 96 ? -18.375 -1.828 15.241 1.00 96.62 96 ASN A CA 1
ATOM 762 C C . ASN A 1 96 ? -17.754 -0.812 14.273 1.00 96.62 96 ASN A C 1
ATOM 764 O O . ASN A 1 96 ? -18.291 -0.600 13.188 1.00 96.62 96 ASN A O 1
ATOM 768 N N . ASP A 1 97 ? -16.632 -0.199 14.659 1.00 96.12 97 ASP A N 1
ATOM 769 C CA . ASP A 1 97 ? -15.932 0.769 13.818 1.00 96.12 97 ASP A CA 1
ATOM 770 C C . ASP A 1 97 ? -15.324 0.123 12.576 1.00 96.12 97 ASP A C 1
ATOM 772 O O . ASP A 1 97 ? -15.499 0.642 11.479 1.00 96.12 97 ASP A O 1
ATOM 776 N N . PHE A 1 98 ? -14.680 -1.036 12.731 1.00 96.44 98 PHE A N 1
ATOM 777 C CA . PHE A 1 98 ? -14.112 -1.779 11.610 1.00 96.44 98 PHE A CA 1
ATOM 778 C C . PHE A 1 98 ? -15.212 -2.292 10.675 1.00 96.44 98 PHE A C 1
ATOM 780 O O . PHE A 1 98 ? -15.153 -2.080 9.469 1.00 96.44 98 PHE A O 1
ATOM 787 N N . VAL A 1 99 ? -16.265 -2.902 11.233 1.00 95.94 99 VAL A N 1
ATOM 788 C CA . VAL A 1 99 ? -17.409 -3.405 10.455 1.00 95.94 99 VAL A CA 1
ATOM 789 C C . VAL A 1 99 ? -18.132 -2.277 9.716 1.00 95.94 99 VAL A C 1
ATOM 791 O O . VAL A 1 99 ? -18.618 -2.499 8.609 1.00 95.94 99 VAL A O 1
ATOM 794 N N . ARG A 1 100 ? -18.212 -1.067 10.292 1.00 95.56 100 ARG A N 1
ATOM 795 C CA . ARG A 1 100 ? -18.768 0.108 9.604 1.00 95.56 100 ARG A CA 1
ATOM 796 C C . ARG A 1 100 ? -17.978 0.430 8.338 1.00 95.56 100 ARG A C 1
ATOM 798 O O . ARG A 1 100 ? -18.613 0.666 7.319 1.00 95.56 100 ARG A O 1
ATOM 805 N N . GLY A 1 101 ? -16.646 0.438 8.394 1.00 94.25 101 GLY A N 1
ATOM 806 C CA . GLY A 1 101 ? -15.812 0.794 7.242 1.00 94.25 101 GLY A CA 1
ATOM 807 C C . GLY A 1 101 ? -15.783 -0.234 6.109 1.00 94.25 101 GLY A C 1
ATOM 808 O O . GLY A 1 101 ? -15.186 0.038 5.075 1.00 94.25 101 GLY A O 1
ATOM 809 N N . LEU A 1 102 ? -16.418 -1.398 6.281 1.00 92.75 102 LEU A N 1
ATOM 810 C CA . LEU A 1 102 ? -16.569 -2.419 5.236 1.00 92.75 102 LEU A CA 1
ATOM 811 C C . LEU A 1 102 ? -17.877 -2.305 4.434 1.00 92.75 102 LEU A C 1
ATOM 813 O O . LEU A 1 102 ? -18.110 -3.138 3.557 1.00 92.75 102 LEU A O 1
ATOM 817 N N . ARG A 1 103 ? -18.765 -1.373 4.796 1.00 86.62 103 ARG A N 1
ATOM 818 C CA . ARG A 1 103 ? -20.102 -1.236 4.202 1.00 86.62 103 ARG A CA 1
ATOM 819 C C . ARG A 1 103 ? -20.131 -0.321 2.992 1.00 8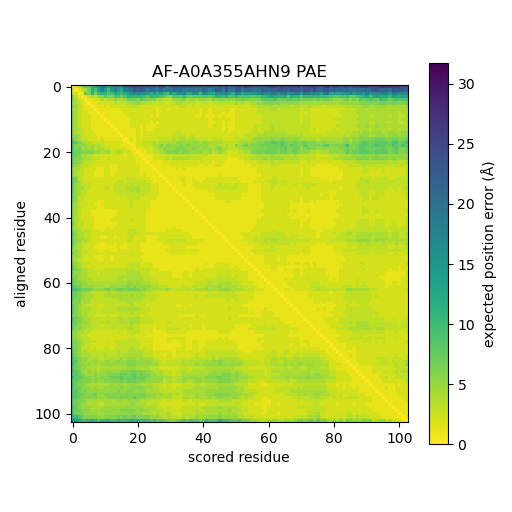6.62 103 ARG A C 1
ATOM 821 O O . ARG A 1 103 ? -19.323 0.627 2.953 1.00 86.62 103 ARG A O 1
#